Protein AF-A0AAE2BZ93-F1 (afdb_monomer)

InterPro domains:
  IPR001584 Integrase, catalytic core [PS50994] (29-135)
  IPR012337 Ribonuclease H-like superfamily [SSF53098] (41-134)
  IPR036397 Ribonuclease H superfamily [G3DSA:3.30.420.10] (37-135)
  IPR039537 Retrotransposon Ty1/copia-like [PTHR42648] (18-134)

Sequence (135 aa):
MRGLVDSKSLEIDNLDNLPACESCLKGKMTRKPFVGQSKLANGLLDLIRTDVCGPLNTQARGGFSYFITFTDDHSWYGYVYLMRYKSEAFVRFKEFRLEVDNQTGHKIKTLRSERGGEYLSGEFIDYLKKNGIVS

Nearest PDB structures (foldseek):
  4bac-assembly1_A-2  TM=7.952E-01  e=1.323E-06  Human spumaretrovirus
  4bdy-assembly1_A  TM=8.838E-01  e=5.534E-06  Human spumaretrovirus
  3s3n-assembly1_A-2  TM=8.804E-01  e=6.726E-06  Human spumaretrovirus
  8b4h-assembly1_A  TM=6.486E-01  e=2.671E-03  Geobacillus stearothermophilus
  8b4h-assembly1_D  TM=5.755E-01  e=1.117E-02  Geobacillus stearothermophilus

Secondary structure (DSSP, 8-state):
------------TTGGGS---HHHHHHH-PPPP-----PPPSSTTSEEEEEEE---SSPBTTTB-EEEEEEETTT--EEEEEESSGGGHHHHHHHHHHHHHHHHS----EEEE---GGG--HHHHHHHHHTT-B-

Radius of gyration: 25.05 Å; Cα contacts (8 Å, |Δi|>4): 165; chains: 1; bounding box: 70×35×47 Å

Foldseek 3Di:
DDPDPPPPPPPPPCPPPDPDDPVVCVVPPDDDPDPDDDDFDPDWLQEWEKEKDAQAPDADPPQFRIKMWIATRHPRDIDIDTHNDLLCVLVVVVVVQVVCCVVPVDHHAEYDYPPPPSCVDPVNVVVCVVRNYHD

Solvent-accessible surface area (backbone atoms only — not comparable to full-atom values): 8295 Å² total; per-residue (Å²): 133,86,80,74,75,78,82,70,74,76,82,65,85,58,75,89,72,57,77,85,52,66,71,58,51,68,74,65,61,73,81,75,78,83,88,70,84,81,78,65,41,91,42,77,37,46,32,30,42,39,51,78,49,65,78,46,96,66,63,44,91,91,64,25,27,29,34,38,40,43,30,27,52,48,77,64,52,71,46,81,47,80,24,66,49,71,81,44,49,56,60,52,48,55,53,50,52,54,51,48,33,68,77,68,73,45,64,62,39,26,47,46,62,88,74,50,75,68,66,67,41,67,69,53,50,52,52,31,57,76,66,65,31,45,114

pLDDT: mean 86.93, std 14.6, range [38.97, 98.12]

Structure (mmCIF, N/CA/C/O backbone):
data_AF-A0AAE2BZ93-F1
#
_entry.id   AF-A0AAE2BZ93-F1
#
loop_
_atom_site.group_PDB
_atom_site.id
_atom_site.type_symbol
_atom_site.label_atom_id
_atom_site.label_alt_id
_atom_site.label_comp_id
_atom_site.label_asym_id
_atom_site.label_entity_id
_atom_site.label_seq_id
_atom_site.pdbx_PDB_ins_code
_atom_site.Cartn_x
_atom_site.Cartn_y
_atom_site.Cartn_z
_atom_site.occupancy
_atom_site.B_iso_or_equiv
_atom_site.auth_seq_id
_atom_site.auth_comp_id
_atom_site.auth_asym_id
_atom_site.auth_atom_id
_atom_site.pdbx_PDB_model_num
ATOM 1 N N . MET 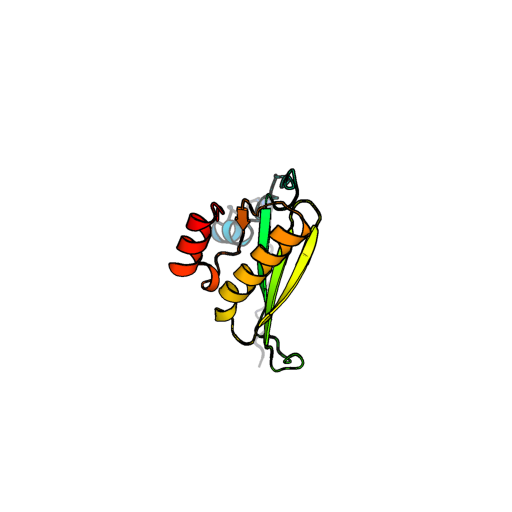A 1 1 ? 44.324 -21.423 -31.477 1.00 38.97 1 MET A N 1
ATOM 2 C CA . MET A 1 1 ? 45.702 -21.122 -31.038 1.00 38.97 1 MET A CA 1
ATOM 3 C C . MET A 1 1 ? 45.635 -19.844 -30.213 1.00 38.97 1 MET A C 1
ATOM 5 O O . MET A 1 1 ? 45.284 -18.807 -30.757 1.00 38.97 1 MET A O 1
ATOM 9 N N . ARG A 1 2 ? 45.787 -19.949 -28.886 1.00 41.75 2 ARG A N 1
ATOM 10 C CA . ARG A 1 2 ? 45.769 -18.811 -27.956 1.00 41.75 2 ARG A CA 1
ATOM 11 C C . ARG A 1 2 ? 47.065 -18.024 -28.156 1.00 41.75 2 ARG A C 1
ATOM 13 O O . ARG A 1 2 ? 48.120 -18.509 -27.764 1.00 41.75 2 ARG A O 1
ATOM 20 N N . GLY A 1 3 ? 46.986 -16.857 -28.787 1.00 40.41 3 GLY A N 1
ATOM 21 C CA . GLY A 1 3 ? 48.066 -15.876 -28.742 1.00 40.41 3 GLY A CA 1
ATOM 22 C C . GLY A 1 3 ? 48.044 -15.228 -27.367 1.00 40.41 3 GLY A C 1
ATOM 23 O O . GLY A 1 3 ? 47.260 -14.314 -27.134 1.00 40.41 3 GLY A O 1
ATOM 24 N N . LEU A 1 4 ? 48.829 -15.782 -26.442 1.00 48.41 4 LEU A N 1
ATOM 25 C CA . LEU A 1 4 ? 49.181 -15.126 -25.190 1.00 48.41 4 LEU A CA 1
ATOM 26 C C . LEU A 1 4 ? 49.774 -13.767 -25.556 1.00 48.41 4 LEU A C 1
ATOM 28 O O . LEU A 1 4 ? 50.797 -13.697 -26.233 1.00 48.41 4 LEU A O 1
ATOM 32 N N . VAL A 1 5 ? 49.084 -12.701 -25.159 1.00 55.75 5 VAL A N 1
ATOM 33 C CA . VAL A 1 5 ? 49.673 -11.367 -25.138 1.00 55.75 5 VAL A CA 1
ATOM 34 C C . VAL A 1 5 ? 50.871 -11.489 -24.209 1.00 55.75 5 VAL A C 1
ATOM 36 O O . VAL A 1 5 ? 50.702 -11.890 -23.057 1.00 55.75 5 VAL A O 1
ATOM 39 N N . ASP A 1 6 ? 52.063 -11.266 -24.759 1.00 45.81 6 ASP A N 1
ATOM 40 C CA . ASP A 1 6 ? 53.325 -11.332 -24.037 1.00 45.81 6 ASP A CA 1
ATOM 41 C C . ASP A 1 6 ? 53.172 -10.500 -22.763 1.00 45.81 6 ASP A C 1
ATOM 43 O O . ASP A 1 6 ? 52.934 -9.290 -22.821 1.00 45.81 6 ASP A O 1
ATOM 47 N N . SER A 1 7 ? 53.201 -11.170 -21.612 1.00 53.03 7 SER A N 1
ATOM 48 C CA . SER A 1 7 ? 53.142 -10.544 -20.301 1.00 53.03 7 SER A CA 1
ATOM 49 C C . SER A 1 7 ? 54.483 -9.874 -20.040 1.00 53.03 7 SER A C 1
ATOM 51 O O . SER A 1 7 ? 55.223 -10.253 -19.135 1.00 53.03 7 SER A O 1
ATOM 53 N N . LYS A 1 8 ? 54.809 -8.865 -20.849 1.00 49.06 8 LYS A N 1
ATOM 54 C CA . LYS A 1 8 ? 55.694 -7.807 -20.407 1.00 49.06 8 LYS A CA 1
ATOM 55 C C . LYS A 1 8 ? 54.930 -7.097 -19.313 1.00 49.06 8 LYS A C 1
ATOM 57 O O . LYS A 1 8 ? 54.047 -6.283 -19.584 1.00 49.06 8 LYS A O 1
ATOM 62 N N . SER A 1 9 ? 55.237 -7.477 -18.077 1.00 57.09 9 SER A N 1
ATOM 63 C CA . SER A 1 9 ? 55.045 -6.615 -16.925 1.00 57.09 9 SER A CA 1
ATOM 64 C C . SER A 1 9 ? 55.550 -5.244 -17.347 1.00 57.09 9 SER A C 1
ATOM 66 O O . SER A 1 9 ? 56.745 -5.055 -17.560 1.00 57.09 9 SER A O 1
ATOM 68 N N . LEU A 1 10 ? 54.626 -4.320 -17.594 1.00 54.34 10 LEU A N 1
ATOM 69 C CA . LEU A 1 10 ? 54.975 -2.917 -17.647 1.00 54.34 10 LEU A CA 1
ATOM 70 C C . LEU A 1 10 ? 55.479 -2.632 -16.237 1.00 54.34 10 LEU A C 1
ATOM 72 O O . LEU A 1 10 ? 54.685 -2.596 -15.296 1.00 54.34 10 LEU A O 1
ATOM 76 N N . GLU A 1 11 ? 56.797 -2.559 -16.077 1.00 57.34 11 GLU A N 1
ATOM 77 C CA . GLU A 1 11 ? 57.407 -2.011 -14.875 1.00 57.34 11 GLU A CA 1
ATOM 78 C C . GLU A 1 11 ? 57.018 -0.533 -14.856 1.00 57.34 11 GLU A C 1
ATOM 80 O O . GLU A 1 11 ? 57.636 0.327 -15.480 1.00 57.34 11 GLU A O 1
ATOM 85 N N . ILE A 1 12 ? 55.854 -0.266 -14.260 1.00 60.81 12 ILE A N 1
ATOM 86 C CA . ILE A 1 12 ? 55.366 1.082 -14.010 1.00 60.81 12 ILE A CA 1
ATOM 87 C C . ILE A 1 12 ? 56.127 1.557 -12.777 1.00 60.81 12 ILE A C 1
ATOM 89 O O . ILE A 1 12 ? 55.647 1.449 -11.647 1.00 60.81 12 ILE A O 1
ATOM 93 N N . ASP A 1 13 ? 57.340 2.047 -13.006 1.00 58.22 13 ASP A N 1
ATOM 94 C CA . ASP A 1 13 ? 58.120 2.724 -11.984 1.00 58.22 13 ASP A CA 1
ATOM 95 C C . ASP A 1 13 ? 57.385 4.013 -11.599 1.00 58.22 13 ASP A C 1
ATOM 97 O O . ASP A 1 13 ? 57.369 4.993 -12.345 1.00 58.22 13 ASP A O 1
ATOM 101 N N . ASN A 1 14 ? 56.785 3.999 -10.405 1.00 59.78 14 ASN A N 1
ATOM 102 C CA . ASN A 1 14 ? 55.964 5.051 -9.788 1.00 59.78 14 ASN A CA 1
ATOM 103 C C . ASN A 1 14 ? 54.485 5.085 -10.206 1.00 59.78 14 ASN A C 1
ATOM 105 O O . ASN A 1 14 ? 54.004 6.055 -10.798 1.00 59.78 14 ASN A O 1
ATOM 109 N N . LEU A 1 15 ? 53.722 4.079 -9.764 1.00 60.81 15 LEU A N 1
ATOM 110 C CA . LEU A 1 15 ? 52.251 4.108 -9.761 1.00 60.81 15 LEU A CA 1
ATOM 111 C C . LEU A 1 15 ? 51.679 5.375 -9.083 1.00 60.81 15 LEU A C 1
ATOM 113 O O . LEU A 1 15 ? 50.625 5.863 -9.488 1.00 60.81 15 LEU A O 1
ATOM 117 N N . ASP A 1 16 ? 52.405 5.935 -8.111 1.00 64.12 16 ASP A N 1
ATOM 118 C CA . ASP A 1 16 ? 52.005 7.110 -7.325 1.00 64.12 16 ASP A CA 1
ATOM 119 C C . ASP A 1 16 ? 52.141 8.452 -8.072 1.00 64.12 16 ASP A C 1
ATOM 121 O O . ASP A 1 16 ? 51.585 9.455 -7.629 1.00 64.12 16 ASP A O 1
ATOM 125 N N . ASN A 1 17 ? 52.842 8.485 -9.215 1.00 64.69 17 ASN A N 1
ATOM 126 C CA . ASN A 1 17 ? 53.041 9.691 -10.034 1.00 64.69 17 ASN A CA 1
ATOM 127 C C . ASN A 1 17 ? 52.217 9.691 -11.334 1.00 64.69 17 ASN A C 1
ATOM 129 O O . ASN A 1 17 ? 52.384 10.577 -12.176 1.00 64.69 17 ASN A O 1
ATOM 133 N N . LEU A 1 18 ? 51.328 8.710 -11.529 1.00 69.69 18 LEU A N 1
ATOM 134 C CA . LEU A 1 18 ? 50.472 8.674 -12.710 1.00 69.69 18 LEU A CA 1
ATOM 135 C C . LEU A 1 18 ? 49.390 9.768 -12.604 1.00 69.69 18 LEU A C 1
ATOM 137 O O . LEU A 1 18 ? 48.709 9.851 -11.576 1.00 69.69 18 LEU A O 1
ATOM 141 N N . PRO A 1 19 ? 49.176 10.598 -13.645 1.00 77.56 19 PRO A N 1
ATOM 142 C CA . PRO A 1 19 ? 48.108 11.588 -13.627 1.00 77.56 19 PRO A CA 1
ATOM 143 C C . PRO A 1 19 ? 46.757 10.906 -13.398 1.00 77.56 19 PRO A C 1
ATOM 145 O O . PRO A 1 19 ? 46.473 9.838 -13.948 1.00 77.56 19 PRO A O 1
ATOM 148 N N . ALA A 1 20 ? 45.914 11.531 -12.575 1.00 80.62 20 ALA A N 1
ATOM 149 C CA . ALA A 1 20 ? 44.614 10.982 -12.229 1.00 80.62 20 ALA A CA 1
ATOM 150 C C . ALA A 1 20 ? 43.767 10.765 -13.496 1.00 80.62 20 ALA A C 1
ATOM 152 O O . ALA A 1 20 ? 43.364 11.712 -14.169 1.00 80.62 20 ALA A O 1
ATOM 153 N N . CYS A 1 21 ? 43.499 9.502 -13.833 1.00 86.81 21 CYS A N 1
ATOM 154 C CA . CYS A 1 21 ? 42.692 9.156 -14.997 1.00 86.81 21 CYS A CA 1
ATOM 155 C C . CYS A 1 21 ? 41.209 9.423 -14.710 1.00 86.81 21 CYS A C 1
ATOM 157 O O . CYS A 1 21 ? 40.597 8.754 -13.874 1.00 86.81 21 CYS A O 1
ATOM 159 N N . GLU A 1 22 ? 40.619 10.369 -15.441 1.00 90.38 22 GLU A N 1
ATOM 160 C CA . GLU A 1 22 ? 39.213 10.764 -15.304 1.00 90.38 22 GLU A CA 1
ATOM 161 C C . GLU A 1 22 ? 38.252 9.572 -15.460 1.00 90.38 22 GLU A C 1
ATOM 163 O O . GLU A 1 22 ? 37.332 9.397 -14.656 1.00 90.38 22 GLU A O 1
ATOM 168 N N . SER A 1 23 ? 38.496 8.705 -16.447 1.00 90.00 23 SER A N 1
ATOM 169 C CA . SER A 1 23 ? 37.694 7.499 -16.684 1.00 90.00 23 SER A CA 1
ATOM 170 C C . SER A 1 23 ? 37.770 6.516 -15.513 1.00 90.00 23 SER A C 1
ATOM 172 O O . SER A 1 23 ? 36.753 5.958 -15.101 1.00 90.00 23 SER A O 1
ATOM 174 N N . CYS A 1 24 ? 38.960 6.333 -14.929 1.00 88.06 24 CYS A N 1
ATOM 175 C CA . CYS A 1 24 ? 39.152 5.468 -13.765 1.00 88.06 24 CYS A CA 1
ATOM 176 C C . CYS A 1 24 ? 38.490 6.044 -12.510 1.00 88.06 24 CYS A C 1
ATOM 178 O O . CYS A 1 24 ? 37.886 5.289 -11.751 1.00 88.06 24 CYS A O 1
ATOM 180 N N . LEU A 1 25 ? 38.568 7.362 -12.298 1.00 88.69 25 LEU A N 1
ATOM 181 C CA . LEU A 1 25 ? 37.898 8.034 -11.184 1.00 88.69 25 LEU A CA 1
ATOM 182 C C . LEU A 1 25 ? 36.382 7.869 -11.276 1.00 88.69 25 LEU A C 1
ATOM 184 O O . LEU A 1 25 ? 35.760 7.457 -10.303 1.00 88.69 25 LEU A O 1
ATOM 188 N N . LYS A 1 26 ? 35.794 8.109 -12.452 1.00 88.06 26 LYS A N 1
ATOM 189 C CA . LYS A 1 26 ? 34.353 7.922 -12.682 1.00 88.06 26 LYS A CA 1
ATOM 190 C C . LYS A 1 26 ? 33.925 6.463 -12.503 1.00 88.06 26 LYS A C 1
ATOM 192 O O . LYS A 1 26 ? 32.889 6.214 -11.895 1.00 88.06 26 LYS A O 1
ATOM 197 N N . GLY A 1 27 ? 34.727 5.507 -12.978 1.00 89.44 27 GLY A N 1
ATOM 198 C CA . GLY A 1 27 ? 34.430 4.076 -12.859 1.00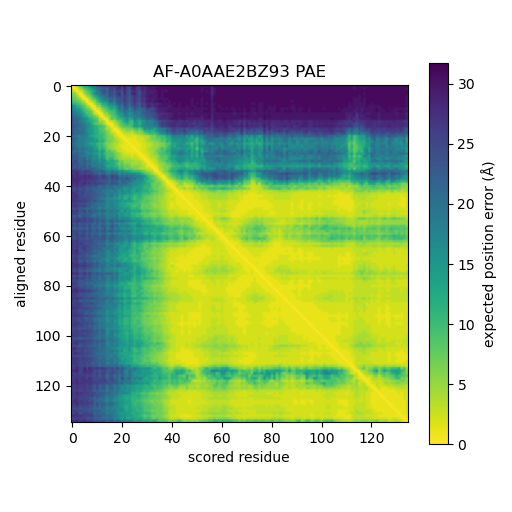 89.44 27 GLY A CA 1
ATOM 199 C C . GLY A 1 27 ? 34.599 3.502 -11.447 1.00 89.44 27 GLY A C 1
ATOM 200 O O . GLY A 1 27 ? 33.907 2.552 -11.093 1.00 89.44 27 GLY A O 1
ATOM 201 N N . LYS A 1 28 ? 35.501 4.069 -10.633 1.00 87.75 28 LYS A N 1
ATOM 202 C CA . LYS A 1 28 ? 35.789 3.612 -9.258 1.00 87.75 28 LYS A CA 1
ATOM 203 C C . LYS A 1 28 ? 35.167 4.488 -8.170 1.00 87.75 28 LYS A C 1
ATOM 205 O O . LYS A 1 28 ? 35.371 4.215 -6.988 1.00 87.75 28 LYS A O 1
ATOM 210 N N . MET A 1 29 ? 34.431 5.537 -8.536 1.00 88.44 29 MET A N 1
ATOM 211 C CA . MET A 1 29 ? 33.785 6.417 -7.568 1.00 88.44 29 MET A CA 1
ATOM 212 C C . MET A 1 29 ? 32.745 5.630 -6.769 1.00 88.44 29 MET A C 1
ATOM 214 O O . MET A 1 29 ? 31.718 5.205 -7.296 1.00 88.44 29 MET A O 1
ATOM 218 N N . THR A 1 30 ? 32.993 5.461 -5.474 1.00 86.06 30 THR A N 1
ATOM 219 C CA . THR A 1 30 ? 3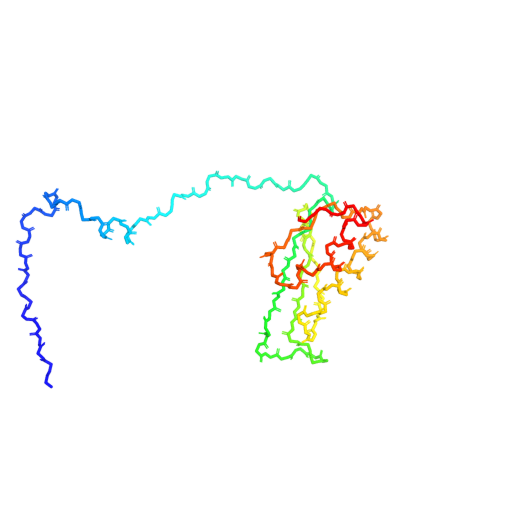2.016 4.890 -4.552 1.00 86.06 30 THR A CA 1
ATOM 220 C C . THR A 1 30 ? 31.094 5.991 -4.045 1.00 86.06 30 THR A C 1
ATOM 222 O O . THR A 1 30 ? 31.511 7.117 -3.756 1.00 86.06 30 THR A O 1
ATOM 225 N N . ARG A 1 31 ? 29.798 5.687 -3.942 1.00 85.00 31 ARG A N 1
ATOM 226 C CA . ARG A 1 31 ? 28.854 6.603 -3.301 1.00 85.00 31 ARG A CA 1
ATOM 227 C C . ARG A 1 31 ? 29.248 6.732 -1.830 1.00 85.00 31 ARG A C 1
ATOM 229 O O . ARG A 1 31 ? 29.443 5.719 -1.159 1.00 85.00 31 ARG A O 1
ATOM 236 N N . LYS A 1 32 ? 29.340 7.965 -1.318 1.00 85.81 32 LYS A N 1
ATOM 237 C CA . LYS A 1 32 ? 29.494 8.190 0.127 1.00 85.81 32 LYS A CA 1
ATOM 238 C C . LYS A 1 32 ? 28.360 7.472 0.879 1.00 85.81 32 LYS A C 1
ATOM 240 O O . LYS A 1 32 ? 27.239 7.449 0.358 1.00 85.81 32 LYS A O 1
ATOM 245 N N . PRO A 1 33 ? 28.618 6.919 2.079 1.00 84.12 33 PRO A N 1
ATOM 246 C CA . PRO A 1 33 ? 27.567 6.334 2.900 1.00 84.12 33 PRO A CA 1
ATOM 247 C C . PRO A 1 33 ? 26.401 7.307 3.056 1.00 84.12 33 PRO A C 1
ATOM 249 O O . PRO A 1 33 ? 26.600 8.515 3.204 1.00 84.12 33 PRO A O 1
ATOM 252 N N . PHE A 1 34 ? 25.180 6.785 3.013 1.00 81.62 34 PHE A N 1
ATOM 253 C CA . PHE A 1 34 ? 24.002 7.590 3.289 1.00 81.62 34 PHE A CA 1
ATOM 254 C C . PHE A 1 34 ? 24.002 7.963 4.769 1.00 81.62 34 PHE A C 1
ATOM 256 O O . PHE A 1 34 ? 23.776 7.121 5.634 1.00 81.62 34 PHE A O 1
ATOM 263 N N . VAL A 1 35 ? 24.283 9.231 5.057 1.00 75.44 35 VAL A N 1
ATOM 264 C CA . VAL A 1 35 ? 24.278 9.760 6.421 1.00 75.44 35 VAL A CA 1
ATOM 265 C C . VAL A 1 35 ? 22.865 10.251 6.718 1.00 75.44 35 VAL A C 1
ATOM 267 O O . VAL A 1 35 ? 22.508 11.388 6.429 1.00 75.44 35 VAL A O 1
ATOM 270 N N . GLY A 1 36 ? 22.018 9.356 7.216 1.00 68.62 36 GLY A N 1
ATOM 271 C CA . GLY A 1 36 ? 20.655 9.696 7.604 1.00 68.62 36 GLY A CA 1
ATOM 272 C C . GLY A 1 36 ? 19.984 8.536 8.318 1.00 68.62 36 GLY A C 1
ATOM 273 O O . GLY A 1 36 ? 19.776 7.483 7.725 1.00 68.62 36 GLY A O 1
ATOM 274 N N . GLN A 1 37 ? 19.625 8.730 9.587 1.00 66.44 37 GLN A N 1
ATOM 275 C CA . GLN A 1 37 ? 18.650 7.858 10.234 1.00 66.44 37 GLN A CA 1
ATOM 276 C C . GLN A 1 37 ? 17.271 8.204 9.674 1.00 66.44 37 GLN A C 1
ATOM 278 O O . GLN A 1 37 ? 16.794 9.329 9.838 1.00 66.44 37 GLN A O 1
ATOM 283 N N . SER A 1 38 ? 16.619 7.247 9.015 1.00 70.31 38 SER A N 1
ATOM 284 C CA . SER A 1 38 ? 15.187 7.359 8.755 1.00 70.31 38 SER A CA 1
ATOM 285 C C . SER A 1 38 ? 14.470 7.310 10.101 1.00 70.31 38 SER A C 1
ATOM 287 O O . SER A 1 38 ? 14.499 6.280 10.776 1.00 70.31 38 SER A O 1
ATOM 289 N N . LYS A 1 39 ? 13.859 8.423 10.514 1.00 77.94 39 LYS A N 1
ATOM 290 C CA . LYS A 1 39 ? 12.966 8.407 11.674 1.00 77.94 39 LYS A CA 1
ATOM 291 C C . LYS A 1 39 ? 11.777 7.509 11.349 1.00 77.94 39 LYS A C 1
ATOM 293 O O . LYS A 1 39 ? 11.192 7.656 10.275 1.00 77.94 39 LYS A O 1
ATOM 298 N N . LEU A 1 40 ? 11.464 6.602 12.270 1.00 81.56 40 LEU A N 1
ATOM 299 C CA . LEU A 1 40 ? 10.220 5.847 12.226 1.00 81.56 40 LEU A CA 1
ATOM 300 C C . LEU A 1 40 ? 9.036 6.804 12.378 1.00 81.56 40 LEU A C 1
ATOM 302 O O . LEU A 1 40 ? 9.167 7.901 12.934 1.00 81.56 40 LEU A O 1
ATOM 306 N N . ALA A 1 41 ? 7.886 6.374 11.886 1.00 90.56 41 ALA A N 1
ATOM 307 C CA . ALA A 1 41 ? 6.633 7.063 12.090 1.00 90.56 41 ALA A CA 1
ATOM 308 C C . ALA A 1 41 ? 6.276 7.135 13.585 1.00 90.56 41 ALA A C 1
ATOM 310 O O . ALA A 1 41 ? 6.604 6.245 14.375 1.00 90.56 41 ALA A O 1
ATOM 311 N N . ASN A 1 42 ? 5.620 8.228 13.981 1.00 90.56 42 ASN A N 1
ATOM 312 C CA . ASN A 1 42 ? 5.379 8.533 15.392 1.00 90.56 42 ASN A CA 1
ATOM 313 C C . ASN A 1 42 ? 4.199 7.745 15.972 1.00 90.56 42 ASN A C 1
ATOM 315 O O . ASN A 1 42 ? 4.176 7.503 17.176 1.00 90.56 42 ASN A O 1
ATOM 319 N N . GLY A 1 43 ? 3.237 7.350 15.138 1.00 94.81 43 GLY A N 1
ATOM 320 C CA . GLY A 1 43 ? 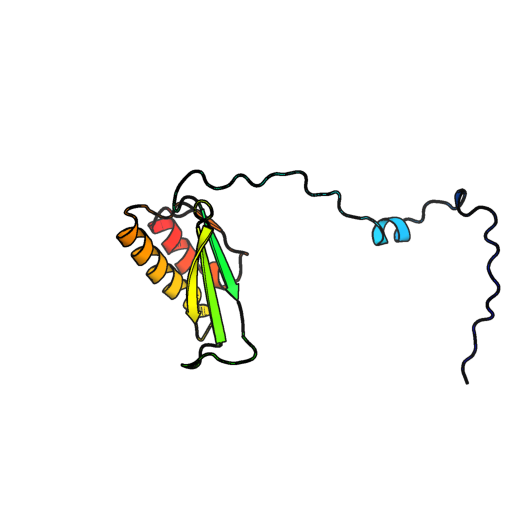2.087 6.555 15.546 1.00 94.81 43 GLY A CA 1
ATOM 321 C C . GLY A 1 43 ? 1.612 5.577 14.476 1.00 94.81 43 GLY A C 1
ATOM 322 O O . GLY A 1 43 ? 2.089 5.571 13.340 1.00 94.81 43 GLY A O 1
ATOM 323 N N . LEU A 1 44 ? 0.650 4.743 14.868 1.00 96.25 44 LEU A N 1
ATOM 324 C CA . LEU A 1 44 ? 0.024 3.747 14.000 1.00 96.25 44 LEU A CA 1
ATOM 325 C C . LEU A 1 44 ? -0.609 4.393 12.763 1.00 96.25 44 LEU A C 1
ATOM 327 O O . LEU A 1 44 ? -1.337 5.381 12.875 1.00 96.25 44 LEU A O 1
ATOM 331 N N . LEU A 1 45 ? -0.368 3.790 11.597 1.00 96.69 45 LEU A N 1
ATOM 332 C CA . LEU A 1 45 ? -0.906 4.185 10.291 1.00 96.69 45 LEU A CA 1
ATOM 333 C C . LEU A 1 45 ? -0.491 5.594 9.817 1.00 96.69 45 LEU A C 1
ATOM 335 O O . LEU A 1 45 ? -1.004 6.091 8.809 1.00 96.69 45 LEU A O 1
ATOM 339 N N . ASP A 1 46 ? 0.474 6.236 10.482 1.00 96.50 46 ASP A N 1
ATOM 340 C CA . ASP A 1 46 ? 1.056 7.506 10.029 1.00 96.50 46 ASP A CA 1
ATOM 341 C C . ASP A 1 46 ? 1.756 7.346 8.666 1.00 96.50 46 ASP A C 1
ATOM 343 O O . ASP A 1 46 ? 1.693 8.238 7.812 1.00 96.50 46 ASP A O 1
ATOM 347 N N . LEU A 1 47 ? 2.410 6.199 8.458 1.00 96.56 47 LEU A N 1
ATOM 348 C CA . LEU A 1 47 ? 3.088 5.842 7.220 1.00 96.56 47 LEU A CA 1
ATOM 349 C C . LEU A 1 47 ? 2.931 4.346 6.943 1.00 96.56 47 LEU A C 1
ATOM 351 O O . LEU A 1 47 ? 3.444 3.511 7.683 1.00 96.56 47 LEU A O 1
ATOM 355 N N . ILE A 1 48 ? 2.280 4.026 5.829 1.00 97.31 48 ILE A N 1
ATOM 356 C CA . ILE A 1 48 ? 2.239 2.677 5.269 1.00 97.31 48 ILE A CA 1
ATOM 357 C C . ILE A 1 48 ? 3.225 2.599 4.114 1.00 97.31 48 ILE A C 1
ATOM 359 O O . ILE A 1 48 ? 3.134 3.370 3.157 1.00 97.31 48 ILE A O 1
ATOM 363 N N . ARG A 1 49 ? 4.159 1.652 4.182 1.00 95.69 49 ARG A N 1
ATOM 364 C CA . ARG A 1 49 ? 5.015 1.289 3.050 1.00 95.69 49 ARG A CA 1
ATOM 365 C C . ARG A 1 49 ? 4.345 0.169 2.269 1.00 95.69 49 ARG A C 1
ATOM 367 O O . ARG A 1 49 ? 3.873 -0.788 2.876 1.00 95.69 49 ARG A O 1
ATOM 374 N N . THR A 1 50 ? 4.313 0.283 0.948 1.00 96.38 50 THR A N 1
ATOM 375 C CA . THR A 1 50 ? 3.696 -0.717 0.075 1.00 96.38 50 THR A CA 1
ATOM 376 C C . THR A 1 50 ? 4.626 -1.139 -1.047 1.00 96.38 50 THR A C 1
ATOM 378 O O . THR A 1 50 ? 5.307 -0.299 -1.638 1.00 96.38 50 THR A O 1
ATOM 381 N N . ASP A 1 51 ? 4.617 -2.433 -1.357 1.00 94.88 51 ASP A N 1
ATOM 382 C CA . ASP A 1 51 ? 5.385 -3.011 -2.458 1.00 94.88 51 ASP A CA 1
ATOM 383 C C . ASP A 1 51 ? 4.621 -4.158 -3.136 1.00 94.88 51 ASP A C 1
ATOM 385 O O . ASP A 1 51 ? 3.925 -4.925 -2.464 1.00 94.88 51 ASP A O 1
ATOM 389 N N . VAL A 1 52 ? 4.754 -4.268 -4.462 1.00 95.00 52 VAL A N 1
ATOM 390 C CA . VAL A 1 52 ? 4.186 -5.363 -5.263 1.00 95.00 52 VAL A CA 1
ATOM 391 C C . VAL A 1 52 ? 5.298 -6.288 -5.725 1.00 95.00 52 VAL A C 1
ATOM 393 O O . VAL A 1 52 ? 6.125 -5.939 -6.564 1.00 95.00 52 VAL A O 1
ATOM 396 N N . CYS A 1 53 ? 5.222 -7.539 -5.289 1.00 93.69 53 CYS A N 1
ATOM 397 C CA . CYS A 1 53 ? 6.128 -8.582 -5.726 1.00 93.69 53 CYS A CA 1
ATOM 398 C C . CYS A 1 53 ? 5.487 -9.441 -6.823 1.00 93.69 53 CYS A C 1
ATOM 400 O O . CYS A 1 53 ? 4.336 -9.876 -6.711 1.00 93.69 53 CYS A O 1
ATOM 402 N N . GLY A 1 54 ? 6.248 -9.711 -7.886 1.00 92.88 54 GLY A N 1
ATOM 403 C CA . GLY A 1 54 ? 5.915 -10.695 -8.914 1.00 92.88 54 GLY A CA 1
ATOM 404 C C . GLY A 1 54 ? 6.185 -10.234 -10.356 1.00 92.88 54 GLY A C 1
ATOM 405 O O . GLY A 1 54 ? 6.553 -9.075 -10.590 1.00 92.88 54 GLY A O 1
ATOM 406 N N . PRO A 1 55 ? 5.953 -11.117 -11.345 1.00 93.56 55 PRO A N 1
ATOM 407 C CA . PRO A 1 55 ? 5.331 -12.434 -11.192 1.00 93.56 55 PRO A CA 1
ATOM 408 C C . PRO A 1 55 ? 6.240 -13.446 -10.479 1.00 93.56 55 PRO A C 1
ATOM 410 O O . PRO A 1 55 ? 7.447 -13.468 -10.696 1.00 93.56 55 PRO A O 1
ATOM 413 N N . LEU A 1 56 ? 5.659 -14.284 -9.624 1.00 92.69 56 LEU A N 1
ATOM 414 C CA . LEU A 1 56 ? 6.337 -15.413 -8.993 1.00 92.69 56 LEU A CA 1
ATOM 415 C C . LEU A 1 56 ? 6.513 -16.557 -9.999 1.00 92.69 56 LEU A C 1
ATOM 417 O O . LEU A 1 56 ? 5.613 -16.831 -10.793 1.00 92.69 56 LEU A O 1
ATOM 421 N N . ASN A 1 57 ? 7.646 -17.261 -9.920 1.00 91.88 57 ASN A N 1
ATOM 422 C CA . ASN A 1 57 ? 7.960 -18.393 -10.805 1.00 91.88 57 ASN A CA 1
ATOM 423 C C . ASN A 1 57 ? 6.956 -19.548 -10.670 1.00 91.88 57 ASN A C 1
ATOM 425 O O . ASN A 1 57 ? 6.638 -20.217 -11.650 1.00 91.88 57 ASN A O 1
ATOM 429 N N . THR A 1 58 ? 6.453 -19.766 -9.455 1.00 90.69 58 THR A N 1
ATOM 430 C CA . THR A 1 58 ? 5.447 -20.784 -9.153 1.00 90.69 58 THR A CA 1
ATOM 431 C C . THR A 1 58 ? 4.186 -20.091 -8.673 1.00 90.69 58 THR A C 1
ATOM 433 O O . THR A 1 58 ? 4.233 -19.291 -7.737 1.00 90.69 58 THR A O 1
ATOM 436 N N . GLN A 1 59 ? 3.052 -20.417 -9.289 1.00 92.44 59 GLN A N 1
ATOM 437 C CA . GLN A 1 59 ? 1.768 -19.876 -8.862 1.00 92.44 59 GLN A CA 1
ATOM 438 C C . GLN A 1 59 ? 1.376 -20.437 -7.495 1.00 92.44 59 GLN A C 1
ATOM 440 O O . GLN A 1 59 ? 1.493 -21.637 -7.236 1.00 92.44 59 GLN A O 1
ATOM 445 N N . ALA A 1 60 ? 0.856 -19.573 -6.630 1.00 91.25 60 ALA A N 1
ATOM 446 C CA . ALA A 1 60 ? 0.228 -20.016 -5.398 1.00 91.25 60 ALA A CA 1
ATOM 447 C C . ALA A 1 60 ? -1.107 -20.725 -5.692 1.00 91.25 60 ALA A C 1
ATOM 449 O O . ALA A 1 60 ? -1.710 -20.574 -6.764 1.00 91.25 60 ALA A O 1
ATOM 450 N N . ARG A 1 61 ? -1.608 -21.480 -4.706 1.00 89.62 61 ARG A N 1
ATOM 451 C CA . ARG A 1 61 ? -2.930 -22.124 -4.779 1.00 89.62 61 ARG A CA 1
ATOM 452 C C . ARG A 1 61 ? -3.997 -21.080 -5.127 1.00 89.62 61 ARG A C 1
ATOM 454 O O . ARG A 1 61 ? -4.066 -20.038 -4.486 1.00 89.62 61 ARG A O 1
ATOM 461 N N . GLY A 1 62 ? -4.823 -21.360 -6.134 1.00 89.38 62 GLY A N 1
ATOM 462 C CA . GLY A 1 62 ? -5.834 -20.413 -6.630 1.00 89.38 62 GLY A CA 1
ATOM 463 C C . GLY A 1 62 ? -5.382 -19.525 -7.798 1.00 89.38 62 GLY A C 1
ATOM 464 O O . GLY A 1 62 ? -6.155 -18.661 -8.224 1.00 89.38 62 GLY A O 1
ATOM 465 N N . GLY A 1 63 ? -4.180 -19.761 -8.340 1.00 93.12 63 GLY A N 1
ATOM 466 C CA . GLY A 1 63 ? -3.687 -19.126 -9.568 1.00 93.12 63 GLY A CA 1
ATOM 467 C C . GLY A 1 63 ? -3.115 -17.723 -9.362 1.00 93.12 63 GLY A C 1
ATOM 468 O O . GLY A 1 63 ? -3.141 -16.915 -10.286 1.00 93.12 63 GLY A O 1
ATOM 469 N N . PHE A 1 64 ? -2.648 -17.405 -8.153 1.00 96.19 64 PHE A N 1
ATOM 470 C CA . PHE A 1 64 ? -2.042 -16.109 -7.849 1.00 96.19 64 PHE A CA 1
ATOM 471 C C . PHE A 1 64 ? -0.558 -16.108 -8.220 1.00 96.19 64 PHE A C 1
ATOM 473 O O . PHE A 1 64 ? 0.181 -17.021 -7.844 1.00 96.19 64 PHE A O 1
ATOM 480 N N . SER A 1 65 ? -0.132 -15.065 -8.930 1.00 96.56 65 SER A N 1
ATOM 481 C CA . SER A 1 65 ? 1.252 -14.885 -9.388 1.00 96.56 65 SER A CA 1
ATOM 482 C C . SER A 1 65 ? 1.905 -13.631 -8.809 1.00 96.56 65 SER A C 1
ATOM 484 O O . SER A 1 65 ? 3.093 -13.425 -9.020 1.00 96.56 65 SER A O 1
ATOM 486 N N . TYR A 1 66 ? 1.161 -12.795 -8.090 1.00 96.31 66 TYR A N 1
ATOM 487 C CA . TYR A 1 66 ? 1.653 -11.568 -7.470 1.00 96.31 66 TYR A CA 1
ATOM 488 C C . TYR A 1 66 ? 1.179 -11.496 -6.021 1.00 96.31 66 TYR A C 1
ATOM 490 O O . TYR A 1 66 ? 0.192 -12.132 -5.643 1.00 96.31 66 TYR A O 1
ATOM 498 N N . PHE A 1 67 ? 1.840 -10.674 -5.220 1.00 96.44 67 PHE A N 1
ATOM 499 C CA . PHE A 1 67 ? 1.296 -10.224 -3.946 1.00 96.44 67 PHE A CA 1
ATOM 500 C C . PHE A 1 67 ? 1.677 -8.773 -3.689 1.00 96.44 67 PHE A C 1
ATOM 502 O O . PHE A 1 67 ? 2.682 -8.286 -4.202 1.00 96.44 67 PHE A O 1
ATOM 509 N N . ILE A 1 68 ? 0.854 -8.091 -2.904 1.00 97.00 68 ILE A N 1
ATOM 510 C CA . ILE A 1 68 ? 1.123 -6.746 -2.406 1.00 97.00 68 ILE A CA 1
ATOM 511 C C . ILE A 1 68 ? 1.321 -6.815 -0.898 1.00 97.00 68 ILE A C 1
ATOM 513 O O . ILE A 1 68 ? 0.603 -7.546 -0.208 1.00 97.00 68 ILE A O 1
ATOM 517 N N . THR A 1 69 ? 2.315 -6.084 -0.407 1.00 97.50 69 THR A N 1
ATOM 518 C CA . THR A 1 69 ? 2.575 -5.927 1.023 1.00 97.50 69 THR A CA 1
ATOM 519 C C . THR A 1 69 ? 2.188 -4.529 1.471 1.00 97.50 69 THR A C 1
ATOM 521 O O . THR A 1 69 ? 2.423 -3.570 0.744 1.00 97.50 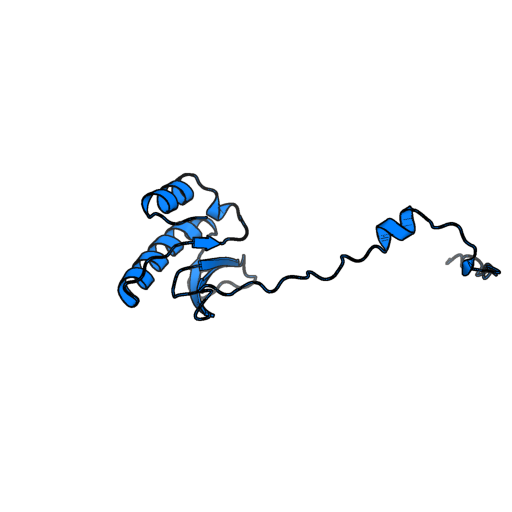69 THR A O 1
ATOM 524 N N . PHE A 1 70 ? 1.615 -4.417 2.666 1.00 97.75 70 PHE A N 1
ATOM 525 C CA . PHE A 1 70 ? 1.401 -3.147 3.353 1.00 97.75 70 PHE A CA 1
ATOM 526 C C . PHE A 1 70 ? 2.023 -3.251 4.738 1.00 97.75 70 PHE A C 1
ATOM 528 O O . PHE A 1 70 ? 1.564 -4.042 5.557 1.00 97.75 70 PHE A O 1
ATOM 535 N N . THR A 1 71 ? 3.061 -2.469 5.003 1.00 97.38 71 THR A N 1
ATOM 536 C CA . THR A 1 71 ? 3.777 -2.496 6.280 1.00 97.38 71 THR A CA 1
ATOM 537 C C . THR A 1 71 ? 3.613 -1.164 6.983 1.00 97.38 71 THR A C 1
ATOM 539 O O . THR A 1 71 ? 3.965 -0.118 6.430 1.00 97.38 71 THR A O 1
ATOM 542 N N . ASP A 1 72 ? 3.100 -1.205 8.208 1.00 96.88 72 ASP A N 1
ATOM 543 C CA . ASP A 1 72 ? 3.052 -0.041 9.083 1.00 96.88 72 ASP A CA 1
ATOM 544 C C . ASP A 1 72 ? 4.456 0.301 9.588 1.00 96.88 72 ASP A C 1
ATOM 546 O O . ASP A 1 72 ? 5.152 -0.529 10.171 1.00 96.88 72 ASP A O 1
ATOM 550 N N . ASP A 1 73 ? 4.885 1.536 9.347 1.00 96.06 73 ASP A N 1
ATOM 551 C CA . ASP A 1 73 ? 6.236 2.001 9.662 1.00 96.06 73 ASP A CA 1
ATOM 552 C C . ASP A 1 73 ? 6.506 2.050 11.175 1.00 96.06 73 ASP A C 1
ATOM 554 O O . ASP A 1 73 ? 7.638 1.841 11.604 1.00 96.06 73 ASP A O 1
ATOM 558 N N . HIS A 1 74 ? 5.464 2.289 11.978 1.00 95.12 74 HIS A N 1
ATOM 559 C CA . HIS A 1 74 ? 5.567 2.421 13.429 1.00 95.12 74 HIS A CA 1
ATOM 560 C C . HIS A 1 74 ? 5.648 1.061 14.136 1.00 95.12 74 HIS A C 1
ATOM 562 O O . HIS A 1 74 ? 6.579 0.801 14.897 1.00 95.12 74 HIS A O 1
ATOM 568 N N . SER A 1 75 ? 4.681 0.180 13.877 1.00 93.69 75 SER A N 1
ATOM 569 C CA . SER A 1 75 ? 4.551 -1.124 14.540 1.00 93.69 75 SER A CA 1
ATOM 570 C C . SER A 1 75 ? 5.283 -2.263 13.838 1.00 93.69 75 SER A C 1
ATOM 572 O O . SER A 1 75 ? 5.386 -3.349 14.405 1.00 93.69 75 SER A O 1
ATOM 574 N N . TRP A 1 76 ? 5.757 -2.042 12.607 1.00 94.69 76 TRP A N 1
ATOM 575 C CA . TRP A 1 76 ? 6.278 -3.081 11.712 1.00 94.69 76 TRP A CA 1
ATOM 576 C C . TRP A 1 76 ? 5.268 -4.179 11.360 1.00 94.69 76 TRP A C 1
ATOM 578 O O . TRP A 1 76 ? 5.640 -5.192 10.763 1.00 94.69 76 TRP A O 1
ATOM 588 N N . TYR A 1 77 ? 3.988 -3.990 11.686 1.00 96.25 77 TYR A N 1
ATOM 589 C CA . TYR A 1 77 ? 2.955 -4.946 11.332 1.00 96.25 77 TYR A CA 1
ATOM 590 C C . TYR A 1 77 ? 2.752 -4.954 9.813 1.00 96.25 77 TYR A C 1
ATOM 592 O O . TYR A 1 77 ? 2.533 -3.908 9.196 1.00 96.25 77 TYR A O 1
ATOM 600 N N . GLY A 1 78 ? 2.843 -6.142 9.214 1.00 96.69 78 GLY A N 1
ATOM 601 C CA . GLY A 1 78 ? 2.768 -6.346 7.771 1.00 96.69 78 GLY A CA 1
ATOM 602 C C . GLY A 1 78 ? 1.522 -7.122 7.359 1.00 96.69 78 GLY A C 1
ATOM 603 O O . GLY A 1 78 ? 1.206 -8.158 7.939 1.00 96.69 78 GLY A O 1
ATOM 604 N N . TYR A 1 79 ? 0.861 -6.650 6.309 1.00 97.81 79 TYR A N 1
ATOM 605 C CA . TYR A 1 79 ? -0.264 -7.307 5.652 1.00 97.81 79 TYR A CA 1
ATOM 606 C C . TYR A 1 79 ? 0.167 -7.789 4.271 1.00 97.81 79 TYR A C 1
ATOM 608 O O . TYR A 1 79 ? 0.936 -7.110 3.588 1.00 97.81 79 TYR A O 1
ATOM 616 N N . VAL A 1 80 ? -0.344 -8.944 3.844 1.00 97.19 80 VAL A N 1
ATOM 617 C CA . VAL A 1 80 ? -0.039 -9.533 2.535 1.00 97.19 80 VAL A CA 1
ATOM 618 C C . VAL A 1 80 ? -1.333 -9.936 1.844 1.00 97.19 80 VAL A C 1
ATOM 620 O O . VAL A 1 80 ? -2.101 -10.732 2.379 1.00 97.19 80 VAL A O 1
ATOM 623 N N . TYR A 1 81 ? -1.541 -9.441 0.624 1.00 97.44 81 TYR A N 1
ATOM 624 C CA . TYR A 1 81 ? -2.686 -9.808 -0.209 1.00 97.44 81 TYR A CA 1
ATOM 625 C C . TYR A 1 81 ? -2.210 -10.445 -1.512 1.00 97.44 81 TYR A C 1
ATOM 627 O O . TYR A 1 81 ? -1.390 -9.878 -2.235 1.00 97.44 81 TYR A O 1
ATOM 635 N N . LEU A 1 82 ? -2.744 -11.626 -1.829 1.00 96.81 82 LEU A N 1
ATOM 636 C CA . LEU A 1 82 ? -2.445 -12.341 -3.071 1.00 96.81 82 LEU A CA 1
ATOM 637 C C . LEU A 1 82 ? -3.226 -11.750 -4.253 1.00 96.81 82 LEU A C 1
ATOM 639 O O . LEU A 1 82 ? -4.401 -11.400 -4.128 1.00 96.81 82 LEU A O 1
ATOM 643 N N . MET A 1 83 ? -2.588 -11.678 -5.419 1.00 96.94 83 MET A N 1
ATOM 644 C CA . MET A 1 83 ? -3.144 -11.086 -6.639 1.00 96.94 83 MET A CA 1
ATOM 645 C C . MET A 1 83 ? -2.832 -11.947 -7.866 1.00 96.94 83 MET A C 1
ATOM 647 O O . MET A 1 83 ? -1.775 -12.583 -7.954 1.00 96.94 83 MET A O 1
ATOM 651 N N . ARG A 1 84 ? -3.758 -12.003 -8.830 1.00 95.62 84 ARG A N 1
ATOM 652 C CA . ARG A 1 84 ? -3.507 -12.689 -10.112 1.00 95.62 84 ARG A CA 1
ATOM 653 C C . ARG A 1 84 ? -2.823 -11.755 -11.100 1.00 95.62 84 ARG A C 1
ATOM 655 O O . ARG A 1 84 ? -1.947 -12.195 -11.840 1.00 95.62 84 ARG A O 1
ATOM 662 N N . TYR A 1 85 ? -3.156 -10.468 -11.042 1.00 93.44 85 TYR A N 1
ATOM 663 C CA . TYR A 1 85 ? -2.585 -9.414 -11.879 1.00 93.44 85 TYR A CA 1
ATOM 664 C C . TYR A 1 85 ? -2.134 -8.209 -11.044 1.00 93.44 85 TYR A C 1
ATOM 666 O O . TYR A 1 85 ? -2.758 -7.879 -10.038 1.00 93.44 85 TYR A O 1
ATOM 674 N N . LYS A 1 86 ? -1.096 -7.484 -11.496 1.00 92.25 86 LYS A N 1
ATOM 675 C CA . LYS A 1 86 ? -0.648 -6.234 -10.838 1.00 92.25 86 LYS A CA 1
ATOM 676 C C . LYS A 1 86 ? -1.748 -5.167 -10.759 1.00 92.25 86 LYS A C 1
ATOM 678 O O . LYS A 1 86 ? -1.765 -4.376 -9.825 1.00 92.25 86 LYS A O 1
ATOM 683 N N . SER A 1 87 ? -2.689 -5.167 -11.706 1.00 92.06 87 SER A N 1
ATOM 684 C CA . SER A 1 87 ? -3.827 -4.237 -11.741 1.00 92.06 87 SER A CA 1
ATOM 685 C C . SER A 1 87 ? -4.794 -4.393 -10.561 1.00 92.06 87 SER A C 1
ATOM 687 O O . SER A 1 87 ? -5.606 -3.506 -10.321 1.00 92.06 87 SER A O 1
ATOM 689 N N . GLU A 1 88 ? -4.718 -5.493 -9.806 1.00 95.38 88 GLU A N 1
ATOM 690 C CA . GLU A 1 88 ? -5.530 -5.703 -8.602 1.00 95.38 88 GLU A CA 1
ATOM 691 C C . GLU A 1 88 ? -5.035 -4.892 -7.393 1.00 95.38 88 GLU A C 1
ATOM 693 O O . GLU A 1 88 ? -5.754 -4.807 -6.396 1.00 95.38 88 GLU A O 1
ATOM 698 N N . ALA A 1 89 ? -3.857 -4.255 -7.472 1.00 95.38 89 ALA A N 1
ATOM 699 C CA . ALA A 1 89 ? -3.252 -3.507 -6.365 1.00 95.38 89 ALA A CA 1
ATOM 700 C C . ALA A 1 89 ? -4.210 -2.471 -5.760 1.00 95.38 89 ALA A C 1
ATOM 702 O O . ALA A 1 89 ? -4.329 -2.370 -4.538 1.00 95.38 89 ALA A O 1
ATOM 703 N N . PHE A 1 90 ? -4.965 -1.754 -6.600 1.00 95.75 90 PHE A N 1
ATOM 704 C CA . PHE A 1 90 ? -5.929 -0.775 -6.105 1.00 95.75 90 PHE A CA 1
ATOM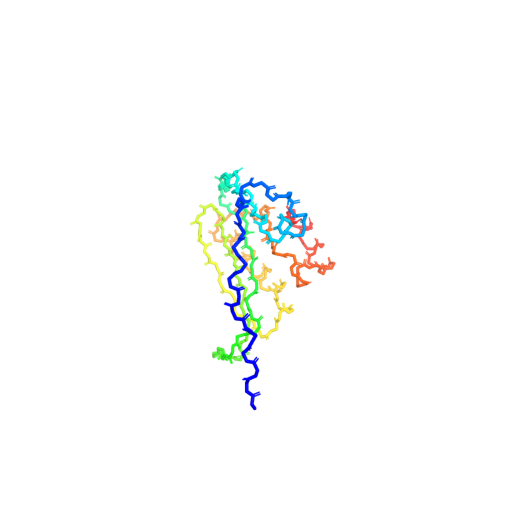 705 C C . PHE A 1 90 ? -7.079 -1.410 -5.323 1.00 95.75 90 PHE A C 1
ATOM 707 O O . PHE A 1 90 ? -7.494 -0.897 -4.283 1.00 95.75 90 PHE A O 1
ATOM 714 N N . VAL A 1 91 ? -7.601 -2.534 -5.811 1.00 96.88 91 VAL A N 1
ATOM 715 C CA . VAL A 1 91 ? -8.678 -3.255 -5.127 1.00 96.88 91 VAL A CA 1
ATOM 716 C C . VAL A 1 91 ? -8.190 -3.725 -3.759 1.00 96.88 91 VAL A C 1
ATOM 718 O O . VAL A 1 91 ? -8.848 -3.446 -2.760 1.00 96.88 91 VAL A O 1
ATOM 721 N N . ARG A 1 92 ? -6.988 -4.314 -3.699 1.00 97.62 92 ARG A N 1
ATOM 722 C CA . ARG A 1 92 ? -6.370 -4.756 -2.440 1.00 97.62 92 ARG A CA 1
ATOM 723 C C . ARG A 1 92 ? -6.100 -3.612 -1.474 1.00 97.62 92 ARG A C 1
ATOM 725 O O . ARG A 1 92 ? -6.343 -3.758 -0.283 1.00 97.62 92 ARG A O 1
ATOM 732 N N . PHE A 1 93 ? -5.676 -2.452 -1.969 1.00 97.31 93 PHE A N 1
ATOM 733 C CA . PHE A 1 93 ? -5.495 -1.275 -1.122 1.00 97.31 93 PHE A CA 1
ATOM 734 C C . PHE A 1 93 ? -6.811 -0.799 -0.485 1.00 97.31 93 PHE A C 1
ATOM 736 O O . PHE A 1 93 ? -6.830 -0.427 0.688 1.00 97.31 93 PHE A O 1
ATOM 743 N N . LYS A 1 94 ? -7.927 -0.826 -1.228 1.00 97.38 94 LYS A N 1
ATOM 744 C CA . LYS A 1 94 ? -9.248 -0.467 -0.681 1.00 97.38 94 LYS A CA 1
ATOM 745 C C . LYS A 1 94 ? -9.691 -1.429 0.422 1.00 97.38 94 LYS A C 1
ATOM 747 O O . LYS A 1 94 ? -10.194 -0.961 1.442 1.00 97.38 94 LYS A O 1
ATOM 752 N N . GLU A 1 95 ? -9.485 -2.731 0.218 1.00 98.12 95 GLU A N 1
ATOM 753 C CA . GLU A 1 95 ? -9.750 -3.775 1.219 1.00 98.12 95 GLU A CA 1
ATOM 754 C C . GLU A 1 95 ? -8.914 -3.538 2.482 1.00 98.12 95 GLU A C 1
ATOM 756 O O . GLU A 1 95 ? -9.474 -3.373 3.565 1.00 98.12 95 GLU A O 1
ATOM 761 N N . PHE A 1 96 ? -7.596 -3.405 2.315 1.00 98.06 96 PHE A N 1
ATOM 762 C CA . PHE A 1 96 ? -6.647 -3.132 3.392 1.00 98.06 96 PHE A CA 1
ATOM 763 C C . PHE A 1 96 ? -7.029 -1.896 4.210 1.00 98.06 96 PHE A C 1
ATOM 765 O O . PHE A 1 96 ? -7.122 -1.959 5.433 1.00 98.06 96 PHE A O 1
ATOM 772 N N . ARG A 1 97 ? -7.305 -0.769 3.543 1.00 97.31 97 ARG A N 1
ATOM 773 C CA . ARG A 1 97 ? -7.659 0.484 4.217 1.00 97.31 97 ARG A CA 1
ATOM 774 C C . ARG A 1 97 ? -8.916 0.334 5.074 1.00 97.31 97 ARG A C 1
ATOM 776 O O . ARG A 1 97 ? -8.948 0.846 6.186 1.00 97.31 97 ARG A O 1
ATOM 783 N N . LEU A 1 98 ? -9.953 -0.338 4.569 1.00 97.31 98 LEU A N 1
ATOM 784 C CA . LEU A 1 98 ? -11.181 -0.558 5.339 1.00 97.31 98 LEU A CA 1
ATOM 785 C C . LEU A 1 98 ? -10.929 -1.471 6.546 1.00 97.31 98 LEU A C 1
ATOM 787 O O . LEU A 1 98 ? -11.463 -1.225 7.626 1.00 97.31 98 LEU A O 1
ATOM 791 N N . GLU A 1 99 ? -10.116 -2.507 6.358 1.00 97.62 99 GLU A N 1
ATOM 792 C CA . GLU A 1 99 ? -9.746 -3.451 7.406 1.00 97.62 99 GLU A CA 1
ATOM 793 C C . GLU A 1 99 ? -9.017 -2.755 8.564 1.00 97.62 99 GLU A C 1
ATOM 795 O O . GLU A 1 99 ? -9.480 -2.831 9.705 1.00 97.62 99 GLU A O 1
ATOM 800 N N . VAL A 1 100 ? -7.942 -2.010 8.284 1.00 96.94 100 VAL A N 1
ATOM 801 C CA . VAL A 1 100 ? -7.160 -1.334 9.336 1.00 96.94 100 VAL A CA 1
ATOM 802 C C . VAL A 1 100 ? -7.922 -0.192 9.993 1.00 96.94 100 VAL A C 1
ATOM 804 O O . VAL A 1 100 ? -7.803 -0.002 11.205 1.00 96.94 100 VAL A O 1
ATOM 807 N N . ASP A 1 101 ? -8.754 0.521 9.229 1.00 95.25 101 ASP A N 1
ATOM 808 C CA . ASP A 1 101 ? -9.628 1.561 9.765 1.00 95.25 101 ASP A CA 1
ATOM 809 C C . ASP A 1 101 ? -10.589 0.974 10.816 1.00 95.25 101 ASP A C 1
ATOM 811 O O . ASP A 1 101 ? -10.798 1.575 11.870 1.00 95.25 101 ASP A O 1
ATOM 815 N N . ASN A 1 102 ? -11.155 -0.209 10.548 1.00 97.06 102 ASN A N 1
ATOM 816 C CA . ASN A 1 102 ? -12.091 -0.880 11.453 1.00 97.06 102 ASN A CA 1
ATOM 817 C C . ASN A 1 102 ? -11.397 -1.544 12.649 1.00 97.06 102 ASN A C 1
ATOM 819 O O . ASN A 1 102 ? -11.931 -1.510 13.754 1.00 97.06 102 ASN A O 1
ATOM 823 N N . GLN A 1 103 ? -10.229 -2.156 12.444 1.00 96.06 103 GLN A N 1
ATOM 824 C CA . GLN A 1 103 ? -9.507 -2.867 13.504 1.00 96.06 103 GLN A CA 1
ATOM 825 C C . GLN A 1 103 ? -8.861 -1.914 14.514 1.00 96.06 103 GLN A C 1
ATOM 827 O O . GLN A 1 103 ? -8.814 -2.214 15.705 1.00 96.06 103 GLN A O 1
ATOM 832 N N . THR A 1 104 ? -8.346 -0.775 14.046 1.00 94.88 104 THR A N 1
ATOM 833 C CA . THR A 1 104 ? -7.531 0.125 14.876 1.00 94.88 104 THR A CA 1
ATOM 834 C C . THR A 1 104 ? -8.262 1.399 15.288 1.00 94.88 104 THR A C 1
ATOM 836 O O . THR A 1 104 ? -7.819 2.074 16.216 1.00 94.88 104 THR A O 1
ATOM 839 N N . GLY A 1 105 ? -9.329 1.786 14.579 1.00 95.75 105 GLY A N 1
ATOM 840 C CA . GLY A 1 105 ? -9.967 3.098 14.725 1.00 95.75 105 GLY A CA 1
ATOM 841 C C . GLY A 1 105 ? -9.117 4.277 14.224 1.00 95.75 105 GLY A C 1
ATOM 842 O O . GLY A 1 105 ? -9.547 5.425 14.331 1.00 95.75 105 GLY A O 1
ATOM 843 N N . HIS A 1 106 ? -7.928 4.020 13.672 1.00 95.50 106 HIS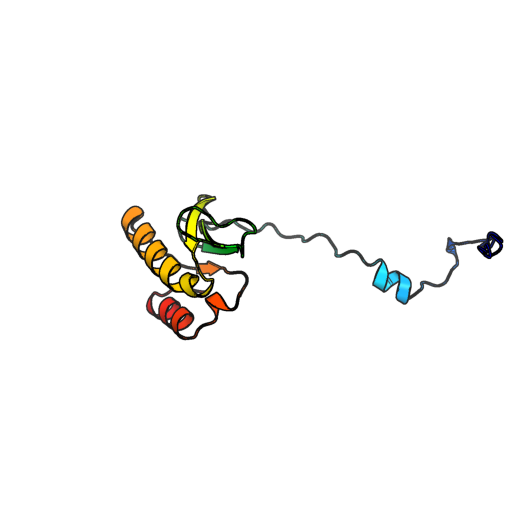 A N 1
ATOM 844 C CA . HIS A 1 106 ? -7.030 5.023 13.104 1.00 95.50 106 HIS A CA 1
ATOM 845 C C . HIS A 1 106 ? -7.196 5.084 11.583 1.00 95.50 106 HIS A C 1
ATOM 847 O O . HIS A 1 106 ? -7.716 4.159 10.970 1.00 95.50 106 HIS A O 1
ATOM 853 N N . LYS A 1 107 ? -6.765 6.188 10.963 1.00 96.50 107 LYS A N 1
ATOM 854 C CA . LYS A 1 107 ? -6.778 6.362 9.504 1.00 96.50 107 LYS A CA 1
ATOM 855 C C . LYS A 1 107 ? -5.355 6.405 8.970 1.00 96.50 107 LYS A C 1
ATOM 857 O O . LYS A 1 107 ? -4.486 7.013 9.592 1.00 96.50 107 LYS A O 1
ATOM 862 N N . ILE A 1 108 ? -5.154 5.833 7.787 1.00 9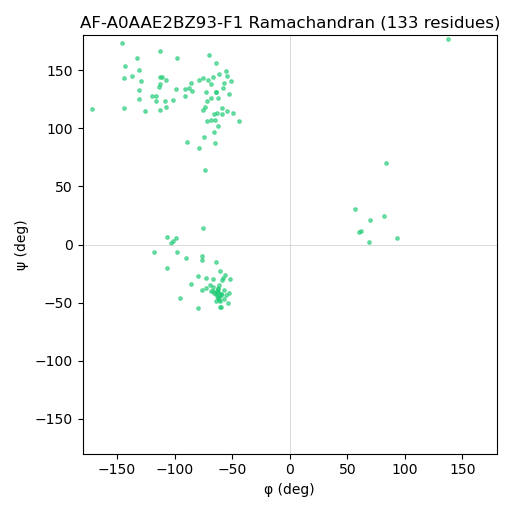7.75 108 ILE A N 1
ATOM 863 C CA . ILE A 1 108 ? -3.893 5.953 7.047 1.00 97.75 108 ILE A CA 1
ATOM 864 C C . ILE A 1 108 ? -3.649 7.425 6.700 1.00 97.75 108 ILE A C 1
ATOM 866 O O . ILE A 1 108 ? -4.506 8.054 6.080 1.00 97.75 108 ILE A O 1
ATOM 870 N N . LYS A 1 109 ? -2.483 7.970 7.063 1.00 97.00 109 LYS A N 1
ATOM 871 C CA . LYS A 1 109 ? -2.106 9.354 6.714 1.00 97.00 109 LYS A CA 1
ATOM 872 C C . LYS A 1 109 ? -1.263 9.429 5.451 1.00 97.00 109 LYS A C 1
ATOM 874 O O . LYS A 1 109 ? -1.535 10.250 4.578 1.00 97.00 109 LYS A O 1
ATOM 879 N N . THR A 1 110 ? -0.253 8.569 5.350 1.00 96.50 110 THR A N 1
ATOM 880 C CA . THR A 1 110 ? 0.685 8.561 4.224 1.00 96.50 110 THR A CA 1
ATOM 881 C C . THR A 1 110 ? 0.835 7.154 3.671 1.00 96.50 110 THR A C 1
ATOM 883 O O . THR A 1 110 ? 1.057 6.208 4.425 1.00 96.50 110 THR A O 1
ATOM 886 N N . LEU A 1 111 ? 0.767 7.022 2.351 1.00 96.19 111 LEU A N 1
ATOM 887 C CA . LEU A 1 111 ? 1.120 5.814 1.621 1.00 96.19 111 LEU A CA 1
ATOM 888 C C . LEU A 1 111 ? 2.427 6.066 0.867 1.00 96.19 111 LEU A C 1
ATOM 890 O O . LEU A 1 111 ? 2.516 6.984 0.062 1.00 96.19 111 LEU A O 1
ATOM 894 N N . ARG A 1 112 ? 3.449 5.247 1.102 1.00 94.81 112 ARG A N 1
ATOM 895 C CA . ARG A 1 112 ? 4.712 5.293 0.360 1.00 94.81 112 ARG A CA 1
ATOM 896 C C . ARG A 1 112 ? 4.855 4.031 -0.475 1.00 94.81 112 ARG A C 1
ATOM 898 O O . ARG A 1 112 ? 5.012 2.947 0.078 1.00 94.81 112 ARG A O 1
ATOM 905 N N . SER A 1 113 ? 4.862 4.199 -1.791 1.00 92.06 113 SER A N 1
ATOM 906 C CA . SER A 1 113 ? 5.148 3.144 -2.764 1.00 92.06 113 SER A CA 1
ATOM 907 C C . SER A 1 113 ? 6.462 3.410 -3.502 1.00 92.06 113 SER A C 1
ATOM 909 O O . SER A 1 113 ? 6.975 4.532 -3.501 1.00 92.06 113 SER A O 1
ATOM 911 N N . GLU A 1 114 ? 6.983 2.404 -4.204 1.00 82.69 114 GLU A N 1
ATOM 912 C CA . GLU A 1 114 ? 8.122 2.564 -5.124 1.00 82.69 114 GLU A CA 1
ATOM 913 C C . GLU A 1 114 ? 7.746 3.250 -6.456 1.00 82.69 114 GLU A C 1
ATOM 915 O O . GLU A 1 114 ? 8.518 3.235 -7.412 1.00 82.69 114 GLU A O 1
ATOM 920 N N . ARG A 1 115 ? 6.564 3.886 -6.537 1.00 75.44 115 ARG A N 1
ATOM 921 C CA . ARG A 1 115 ? 6.022 4.534 -7.749 1.00 75.44 115 ARG A CA 1
ATOM 922 C C . ARG A 1 115 ? 5.894 3.595 -8.957 1.00 75.44 115 ARG A C 1
ATOM 924 O O . ARG A 1 115 ? 5.975 4.045 -10.099 1.00 75.44 115 ARG A O 1
ATOM 931 N N . GLY A 1 116 ? 5.658 2.305 -8.714 1.00 78.25 116 GLY A N 1
ATOM 932 C CA . GLY A 1 116 ? 5.236 1.365 -9.753 1.00 78.25 116 GLY A CA 1
ATOM 933 C C . GLY A 1 116 ? 3.965 1.850 -10.461 1.00 78.25 116 GLY A C 1
ATOM 934 O O . GLY A 1 116 ? 3.140 2.547 -9.864 1.00 78.25 116 GLY A O 1
ATOM 935 N N . GLY A 1 117 ? 3.807 1.515 -11.745 1.00 76.44 117 GLY A N 1
ATOM 936 C CA . GLY A 1 117 ? 2.695 2.002 -12.575 1.00 76.44 117 GLY A CA 1
ATOM 937 C C . GLY A 1 117 ? 1.306 1.687 -12.007 1.00 76.44 117 GLY A C 1
ATOM 938 O O . GLY A 1 117 ? 0.363 2.442 -12.223 1.00 76.44 117 GLY A O 1
ATOM 939 N N . GLU A 1 118 ? 1.192 0.624 -11.215 1.00 79.69 118 GLU A N 1
ATOM 940 C CA . GLU A 1 118 ? -0.009 0.231 -10.480 1.00 79.69 118 GLU A CA 1
ATOM 941 C C . GLU A 1 118 ? -0.501 1.278 -9.465 1.00 79.69 118 GLU A C 1
ATOM 943 O O . GLU A 1 118 ? -1.688 1.301 -9.147 1.00 79.69 118 GLU A O 1
ATOM 948 N N . TYR A 1 119 ? 0.378 2.170 -8.998 1.00 80.25 119 TYR A N 1
ATOM 949 C CA . TYR A 1 119 ? 0.059 3.238 -8.046 1.00 80.25 119 TYR A CA 1
ATOM 950 C C . TYR A 1 119 ? -0.198 4.596 -8.717 1.00 80.25 119 TYR A C 1
ATOM 952 O O . TYR A 1 119 ? -0.554 5.557 -8.040 1.00 80.25 119 TYR A O 1
ATOM 960 N N . LEU A 1 120 ? 0.011 4.704 -10.034 1.00 84.44 120 LEU A N 1
ATOM 961 C CA . LEU A 1 120 ? 0.004 5.982 -10.760 1.00 84.44 120 LEU A CA 1
ATOM 962 C C . LEU A 1 120 ? -1.295 6.251 -11.530 1.00 84.44 120 LEU A C 1
ATOM 964 O O . LEU A 1 120 ? -1.388 7.253 -12.239 1.00 84.44 120 LEU A O 1
ATOM 968 N N . SER A 1 121 ? -2.299 5.375 -11.429 1.00 88.75 121 SER A N 1
ATOM 969 C CA . SER A 1 121 ? -3.576 5.608 -12.105 1.00 88.75 121 SER A CA 1
ATOM 970 C C . SER A 1 121 ? -4.297 6.823 -11.506 1.00 88.75 121 SER A C 1
ATOM 972 O O . SER A 1 121 ? -4.258 7.057 -10.296 1.00 88.75 121 SER A O 1
ATOM 974 N N . GLY A 1 122 ? -4.985 7.597 -12.354 1.00 91.62 122 GLY A N 1
ATOM 975 C CA . GLY A 1 122 ? -5.765 8.756 -11.901 1.00 91.62 122 GLY A CA 1
ATOM 976 C C . GLY A 1 122 ? -6.814 8.369 -10.856 1.00 91.62 122 GLY A C 1
ATOM 977 O O . GLY A 1 122 ? -6.943 9.039 -9.839 1.00 91.62 122 GLY A O 1
ATOM 978 N N . GLU A 1 123 ? -7.464 7.216 -11.041 1.00 93.81 123 GLU A N 1
ATOM 979 C CA . GLU A 1 123 ? -8.426 6.661 -10.084 1.00 93.81 123 GLU A CA 1
ATOM 980 C C . GLU A 1 123 ? -7.799 6.400 -8.704 1.00 93.81 123 GLU A C 1
ATOM 982 O O . GLU A 1 123 ? -8.401 6.731 -7.681 1.00 93.81 123 GLU A O 1
ATOM 987 N N . PHE A 1 124 ? -6.582 5.843 -8.661 1.00 94.06 124 PHE A N 1
ATOM 988 C CA . PHE A 1 124 ? -5.873 5.585 -7.407 1.00 94.06 124 PHE A CA 1
ATOM 989 C C . PHE A 1 124 ? -5.548 6.898 -6.692 1.00 94.06 124 PHE A C 1
ATOM 991 O O . PHE A 1 124 ? -5.861 7.066 -5.513 1.00 94.06 124 PHE A O 1
ATOM 998 N N . ILE A 1 125 ? -4.991 7.864 -7.425 1.00 93.69 125 ILE A N 1
ATOM 999 C CA . ILE A 1 125 ? -4.624 9.182 -6.895 1.00 93.69 125 ILE A CA 1
ATOM 1000 C C . ILE A 1 125 ? -5.859 9.932 -6.379 1.00 93.69 125 ILE A C 1
ATOM 1002 O O . ILE A 1 125 ? -5.830 10.495 -5.283 1.00 93.69 125 ILE A O 1
ATOM 1006 N N . ASP A 1 126 ? -6.956 9.929 -7.133 1.00 96.56 126 ASP A N 1
ATOM 1007 C CA . ASP A 1 126 ? -8.196 10.597 -6.741 1.00 96.56 126 ASP A CA 1
ATOM 1008 C C . ASP A 1 126 ? -8.829 9.933 -5.518 1.00 96.56 126 ASP A C 1
ATOM 1010 O O . ASP A 1 126 ? -9.333 10.620 -4.626 1.00 96.56 126 ASP A O 1
ATOM 1014 N N . TYR A 1 127 ? -8.739 8.604 -5.414 1.00 96.50 127 TYR A N 1
ATOM 1015 C CA . TYR A 1 127 ? -9.157 7.886 -4.218 1.00 96.50 127 TYR A CA 1
ATOM 1016 C C . TYR A 1 127 ? -8.325 8.275 -2.992 1.00 96.50 127 TYR A C 1
ATOM 1018 O O . TYR A 1 127 ? -8.900 8.521 -1.929 1.00 96.50 127 TYR A O 1
ATOM 1026 N N . LEU A 1 128 ? -6.998 8.368 -3.113 1.00 96.12 128 LEU A N 1
ATOM 1027 C CA . LEU A 1 128 ? -6.137 8.804 -2.011 1.00 96.12 128 LEU A CA 1
ATOM 1028 C C . LEU A 1 128 ? -6.493 10.223 -1.559 1.00 96.12 128 LEU A C 1
ATOM 1030 O O . LEU A 1 128 ? -6.766 10.434 -0.376 1.00 96.12 128 LEU A O 1
ATOM 1034 N N . LYS A 1 129 ? -6.618 11.164 -2.504 1.00 96.31 129 LYS A N 1
ATOM 1035 C CA . LYS A 1 129 ? -7.031 12.551 -2.228 1.00 96.31 129 LYS A CA 1
ATOM 1036 C C . LYS A 1 129 ? -8.388 12.619 -1.535 1.00 96.31 129 LYS A C 1
ATOM 1038 O O . LYS A 1 129 ? -8.523 13.304 -0.525 1.00 96.31 129 LYS A O 1
ATOM 1043 N N .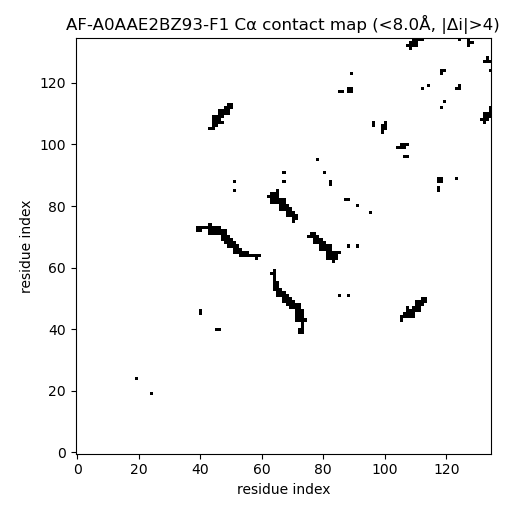 LYS A 1 130 ? -9.382 11.876 -2.034 1.00 97.25 130 LYS A N 1
ATOM 1044 C CA . LYS A 1 130 ? -10.732 11.819 -1.452 1.00 97.25 130 LYS A CA 1
ATOM 1045 C C . LYS A 1 130 ? -10.723 11.338 0.000 1.00 97.25 130 LYS A C 1
ATOM 1047 O O . LYS A 1 130 ? -11.588 11.730 0.776 1.00 97.25 130 LYS A O 1
ATOM 1052 N N . ASN A 1 131 ? -9.764 10.491 0.363 1.00 96.31 131 ASN A N 1
ATOM 1053 C CA . ASN A 1 131 ? -9.627 9.950 1.711 1.00 96.31 131 ASN A CA 1
ATOM 1054 C C . ASN A 1 131 ? -8.580 10.682 2.565 1.00 96.31 131 ASN A C 1
ATOM 1056 O O . ASN A 1 131 ? -8.321 10.245 3.682 1.00 96.31 131 ASN A O 1
ATOM 1060 N N . GLY A 1 132 ? -8.001 11.780 2.067 1.00 96.50 132 GLY A N 1
ATOM 1061 C CA . GLY A 1 132 ? -6.998 12.565 2.789 1.00 96.50 132 GLY A CA 1
ATOM 1062 C C . GLY A 1 132 ? -5.649 11.860 2.964 1.00 96.50 132 GLY A C 1
ATOM 1063 O O . GLY A 1 132 ? -4.900 12.218 3.866 1.00 96.50 132 GLY A O 1
ATOM 1064 N N . ILE A 1 133 ? -5.346 10.863 2.127 1.00 96.94 133 ILE A N 1
ATOM 1065 C CA . ILE A 1 133 ? -4.099 10.094 2.182 1.00 96.94 133 ILE A CA 1
ATOM 1066 C C . ILE A 1 133 ? -3.062 10.758 1.273 1.00 96.94 133 ILE A C 1
ATOM 1068 O O . ILE A 1 133 ? -3.320 10.991 0.091 1.00 96.94 133 ILE A O 1
ATOM 1072 N N . VAL A 1 134 ? -1.879 11.039 1.816 1.00 94.88 134 VAL A N 1
ATOM 1073 C CA . VAL A 1 134 ? -0.745 11.615 1.079 1.00 94.88 134 VAL A CA 1
ATOM 1074 C C . VAL A 1 134 ? 0.080 10.493 0.439 1.00 94.88 134 VAL A C 1
ATOM 1076 O O . VAL A 1 134 ? 0.368 9.502 1.105 1.00 94.88 134 VAL A O 1
ATOM 1079 N N . SER A 1 135 ? 0.471 10.635 -0.833 1.00 87.12 135 SER A N 1
ATOM 1080 C CA . SER A 1 135 ? 1.324 9.684 -1.573 1.00 87.12 135 SER A CA 1
ATOM 1081 C C . SER A 1 135 ? 2.376 10.382 -2.421 1.00 87.12 135 SER A C 1
ATOM 1083 O O . SER A 1 135 ? 2.168 11.562 -2.777 1.00 87.12 135 SER A O 1
#

Mean predicted aligned error: 10.92 Å

Organism: NCBI:txid2727404